Protein AF-A0A7W3LY47-F1 (afdb_monomer_lite)

Structure (mmCIF, N/CA/C/O backbone):
data_AF-A0A7W3LY47-F1
#
_entry.id   AF-A0A7W3LY47-F1
#
loop_
_atom_site.group_PDB
_atom_site.id
_atom_site.type_symbol
_atom_site.label_atom_id
_atom_site.label_alt_id
_atom_site.label_comp_id
_atom_site.label_asym_id
_atom_site.label_entity_id
_atom_site.label_seq_id
_atom_site.pdbx_PDB_ins_code
_atom_site.Cartn_x
_atom_site.Cartn_y
_atom_site.Cartn_z
_atom_site.occupancy
_atom_site.B_iso_or_equiv
_atom_site.auth_seq_id
_atom_site.auth_comp_id
_atom_site.auth_asym_id
_atom_site.auth_atom_id
_atom_site.pdbx_PDB_model_num
ATOM 1 N N . MET A 1 1 ? -5.641 -5.077 13.294 1.00 95.00 1 MET A N 1
ATOM 2 C CA . MET A 1 1 ? -6.355 -4.525 12.112 1.00 95.00 1 MET A CA 1
ATOM 3 C C . MET A 1 1 ? -6.187 -5.401 10.879 1.00 95.00 1 MET A C 1
ATOM 5 O O . MET A 1 1 ? -5.358 -6.307 10.896 1.00 95.00 1 MET A O 1
ATOM 9 N N . ARG A 1 2 ? -6.948 -5.118 9.818 1.00 96.94 2 ARG A N 1
ATOM 10 C CA . ARG A 1 2 ? -6.735 -5.653 8.475 1.00 96.94 2 ARG A CA 1
ATOM 11 C C . ARG A 1 2 ? -6.016 -4.639 7.591 1.00 96.94 2 ARG A C 1
ATOM 13 O O . ARG A 1 2 ? -6.532 -3.552 7.351 1.00 96.94 2 ARG A O 1
ATOM 20 N N . ILE A 1 3 ? -4.840 -5.012 7.109 1.00 98.06 3 ILE A N 1
ATOM 21 C CA . ILE A 1 3 ? -3.913 -4.139 6.396 1.00 98.06 3 ILE A CA 1
ATOM 22 C C . ILE A 1 3 ? -3.735 -4.667 4.976 1.00 98.06 3 ILE A C 1
ATOM 24 O O . ILE A 1 3 ? -3.448 -5.850 4.785 1.00 98.06 3 ILE A O 1
ATOM 28 N N . LEU A 1 4 ? -3.903 -3.798 3.982 1.00 98.00 4 LEU A N 1
ATOM 29 C CA . LEU A 1 4 ? -3.590 -4.114 2.592 1.00 98.00 4 LEU A CA 1
ATOM 30 C C . LEU A 1 4 ? -2.239 -3.512 2.221 1.00 98.00 4 LEU A C 1
ATOM 32 O O . LEU A 1 4 ? -2.043 -2.304 2.302 1.00 98.00 4 LEU A O 1
ATOM 36 N N . MET A 1 5 ? -1.329 -4.360 1.767 1.00 97.62 5 MET A N 1
ATOM 37 C CA . MET A 1 5 ? 0.002 -3.960 1.350 1.00 97.62 5 MET A CA 1
ATOM 38 C C . MET A 1 5 ? 0.052 -3.693 -0.154 1.00 97.62 5 MET A C 1
ATOM 40 O O . MET A 1 5 ? -0.501 -4.446 -0.969 1.00 97.62 5 MET A O 1
ATOM 44 N N . THR A 1 6 ? 0.769 -2.639 -0.508 1.00 96.62 6 THR A N 1
ATOM 45 C CA . THR A 1 6 ? 1.170 -2.275 -1.865 1.00 96.62 6 THR A CA 1
ATOM 46 C C . THR A 1 6 ? 2.634 -1.833 -1.833 1.00 96.62 6 THR A C 1
ATOM 48 O O . THR A 1 6 ? 3.191 -1.608 -0.759 1.00 96.62 6 THR A O 1
ATOM 51 N N . GLU A 1 7 ? 3.292 -1.820 -2.985 1.00 95.19 7 GLU A N 1
ATOM 52 C CA . GLU A 1 7 ? 4.742 -1.657 -3.064 1.00 95.19 7 GLU A CA 1
ATOM 53 C C . GLU A 1 7 ? 5.150 -0.888 -4.318 1.00 95.19 7 GLU A C 1
ATOM 55 O O . GLU A 1 7 ? 4.563 -1.071 -5.384 1.00 95.19 7 GLU A O 1
ATOM 60 N N . GLU A 1 8 ? 6.196 -0.078 -4.196 1.00 93.75 8 GLU A N 1
ATOM 61 C CA . GLU A 1 8 ? 6.917 0.524 -5.320 1.00 93.75 8 GLU A CA 1
ATOM 62 C C . GLU A 1 8 ? 7.672 -0.543 -6.122 1.00 93.75 8 GLU A C 1
ATOM 64 O O . GLU A 1 8 ? 7.646 -0.568 -7.356 1.00 93.75 8 GLU A O 1
ATOM 69 N N . LYS A 1 9 ? 8.333 -1.455 -5.409 1.00 91.75 9 LYS A N 1
ATOM 70 C CA . LYS A 1 9 ? 9.209 -2.476 -5.973 1.00 91.75 9 LYS A CA 1
ATOM 71 C C . LYS A 1 9 ? 8.805 -3.853 -5.485 1.00 91.75 9 LYS A C 1
ATOM 73 O O . LYS A 1 9 ? 8.360 -4.037 -4.359 1.00 91.75 9 LYS A O 1
ATOM 78 N N . GLU A 1 10 ? 8.959 -4.828 -6.372 1.00 90.94 10 GLU A N 1
ATOM 79 C CA . GLU A 1 10 ? 8.580 -6.205 -6.089 1.00 90.94 10 GLU A CA 1
ATOM 80 C C . GLU A 1 10 ? 9.275 -6.749 -4.841 1.00 90.94 10 GLU A C 1
ATOM 82 O O . GLU A 1 10 ? 10.498 -6.870 -4.799 1.00 90.94 10 GLU A O 1
ATOM 87 N N . GLY A 1 11 ? 8.464 -7.135 -3.861 1.00 89.38 11 GLY A N 1
ATOM 88 C CA . GLY A 1 11 ? 8.903 -7.804 -2.650 1.00 89.38 11 GLY A CA 1
ATOM 89 C C . GLY A 1 11 ? 9.148 -6.892 -1.457 1.00 89.38 11 GLY A C 1
ATOM 90 O O . GLY A 1 11 ? 9.250 -7.408 -0.340 1.00 89.38 11 GLY A O 1
ATOM 91 N N . ASP A 1 12 ? 9.162 -5.572 -1.645 1.00 91.06 12 ASP A N 1
ATOM 92 C CA . ASP A 1 12 ? 9.353 -4.610 -0.555 1.00 91.06 12 ASP A CA 1
ATOM 93 C C . ASP A 1 12 ? 8.252 -4.749 0.506 1.00 91.06 12 ASP A C 1
ATOM 95 O O . ASP A 1 12 ? 8.515 -4.685 1.712 1.00 91.06 12 ASP A O 1
ATOM 99 N N . ALA A 1 13 ? 7.018 -5.037 0.078 1.00 94.88 13 ALA A N 1
ATOM 100 C CA . ALA A 1 13 ? 5.901 -5.225 0.992 1.00 94.88 13 ALA A CA 1
ATOM 101 C C . ALA A 1 13 ? 5.997 -6.500 1.843 1.00 94.88 13 ALA A C 1
ATOM 103 O O . ALA A 1 13 ? 5.346 -6.574 2.887 1.00 94.88 13 ALA A O 1
ATOM 104 N N . TYR A 1 14 ? 6.763 -7.518 1.438 1.00 93.81 14 TYR A N 1
ATOM 105 C CA . TYR A 1 14 ? 6.718 -8.829 2.097 1.00 93.81 14 TYR A CA 1
ATOM 106 C C . TYR A 1 14 ? 7.357 -8.819 3.478 1.00 93.81 14 TYR A C 1
ATOM 108 O O . TYR A 1 14 ? 6.767 -9.351 4.417 1.00 93.81 14 TYR A O 1
ATOM 116 N N . THR A 1 15 ? 8.521 -8.187 3.626 1.00 91.69 15 THR A N 1
ATOM 117 C CA . THR A 1 15 ? 9.193 -8.098 4.929 1.00 91.69 15 THR A CA 1
ATOM 118 C C . THR A 1 15 ? 8.344 -7.301 5.917 1.00 91.69 15 THR A C 1
ATOM 120 O O . THR A 1 15 ? 8.085 -7.768 7.025 1.00 91.69 15 THR A O 1
ATOM 123 N N . VAL A 1 16 ? 7.837 -6.137 5.498 1.00 94.81 16 VAL A N 1
ATOM 124 C CA . VAL A 1 16 ? 6.959 -5.293 6.326 1.00 94.81 16 VAL A CA 1
ATOM 125 C C . VAL A 1 16 ? 5.661 -6.029 6.671 1.00 94.81 16 VAL A C 1
ATOM 127 O O . VAL A 1 16 ? 5.247 -6.059 7.829 1.00 94.81 16 VAL A O 1
ATOM 130 N N . GLY A 1 17 ? 5.041 -6.684 5.688 1.00 96.50 17 GLY A N 1
ATOM 131 C CA . GLY A 1 17 ? 3.818 -7.459 5.880 1.00 96.50 17 GLY A CA 1
ATOM 132 C C . GLY A 1 17 ? 4.002 -8.646 6.829 1.00 96.50 17 GLY A C 1
ATOM 133 O O . GLY A 1 17 ? 3.130 -8.905 7.653 1.00 96.50 17 GLY A O 1
ATOM 134 N N . ALA A 1 18 ? 5.142 -9.339 6.772 1.00 95.06 18 ALA A N 1
ATOM 135 C CA . ALA A 1 18 ? 5.455 -10.422 7.700 1.00 95.06 18 ALA A CA 1
ATOM 136 C C . ALA A 1 18 ? 5.578 -9.918 9.146 1.00 95.06 18 ALA A C 1
ATOM 138 O O . ALA A 1 18 ? 5.030 -10.543 10.052 1.00 95.06 18 ALA A O 1
ATOM 139 N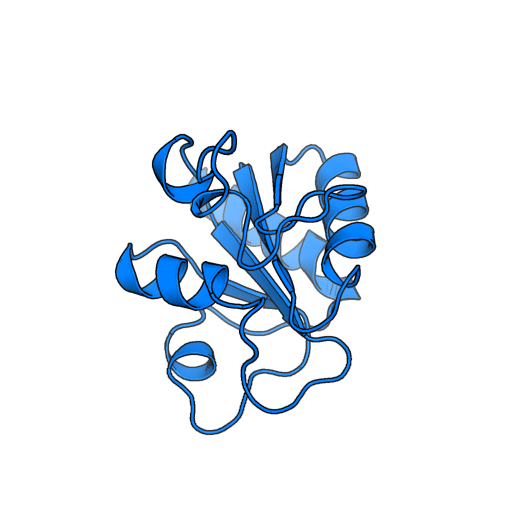 N . LEU A 1 19 ? 6.231 -8.770 9.363 1.00 95.31 19 LEU A N 1
ATOM 140 C CA . LEU A 1 19 ? 6.333 -8.151 10.688 1.00 95.31 19 LEU A CA 1
ATOM 141 C C . LEU A 1 19 ? 4.954 -7.759 11.235 1.00 95.31 19 LEU A C 1
ATOM 143 O O . LEU A 1 19 ? 4.618 -8.110 12.361 1.00 95.31 19 LEU A O 1
ATOM 147 N N . LEU A 1 20 ? 4.113 -7.115 10.421 1.00 96.25 20 LEU A N 1
ATOM 148 C CA . LEU A 1 20 ? 2.741 -6.766 10.811 1.00 96.25 20 LEU A CA 1
ATOM 149 C C . LEU A 1 20 ? 1.891 -8.003 11.142 1.00 96.25 20 LEU A C 1
ATOM 151 O O . LEU A 1 20 ? 1.084 -7.971 12.071 1.00 96.25 20 LEU A O 1
ATOM 155 N N . ALA A 1 21 ? 2.073 -9.100 10.404 1.00 96.38 21 ALA A N 1
ATOM 156 C CA . ALA A 1 21 ? 1.384 -10.357 10.678 1.00 96.38 21 ALA A CA 1
ATOM 157 C C . ALA A 1 21 ? 1.834 -10.994 12.004 1.00 96.38 21 ALA A C 1
ATOM 159 O O . ALA A 1 21 ? 0.997 -11.519 12.738 1.00 96.38 21 ALA A O 1
ATOM 160 N N . VAL A 1 22 ? 3.130 -10.922 12.336 1.00 96.12 22 VAL A N 1
ATOM 161 C CA . VAL A 1 22 ? 3.669 -11.381 13.631 1.00 96.12 22 VAL A CA 1
ATOM 162 C C . VAL A 1 22 ? 3.067 -10.593 14.799 1.00 96.12 22 VAL A C 1
ATOM 164 O O . VAL A 1 22 ? 2.735 -11.192 15.819 1.00 96.12 22 VAL A O 1
ATOM 167 N N . GLU A 1 23 ? 2.815 -9.295 14.619 1.00 94.25 23 GLU A N 1
ATOM 168 C CA . GLU A 1 23 ? 2.109 -8.435 15.587 1.00 94.25 23 GLU A CA 1
ATOM 169 C C . GLU A 1 23 ? 0.583 -8.688 15.644 1.00 94.25 23 GLU A C 1
ATOM 171 O O . GLU A 1 23 ? -0.169 -7.981 16.316 1.00 94.25 23 GLU A O 1
ATOM 176 N N . GLY A 1 24 ? 0.084 -9.712 14.943 1.00 95.75 24 GLY A N 1
ATOM 177 C CA . GLY A 1 24 ? -1.313 -10.142 15.002 1.00 95.75 24 GLY A CA 1
ATOM 178 C C . GLY A 1 24 ? -2.262 -9.364 14.087 1.00 95.75 24 GLY A C 1
ATOM 179 O O . GLY A 1 24 ? -3.483 -9.473 14.228 1.00 95.75 24 GLY A O 1
ATOM 180 N N . HIS A 1 25 ? -1.748 -8.578 13.139 1.00 96.25 25 HIS A N 1
ATOM 181 C CA . HIS A 1 25 ? -2.582 -7.970 12.106 1.00 96.25 25 HIS A CA 1
ATOM 182 C C . HIS A 1 25 ? -2.918 -8.970 10.990 1.00 96.25 25 HIS A C 1
ATOM 184 O O . HIS A 1 25 ? -2.127 -9.840 10.633 1.00 96.25 25 HIS A O 1
ATOM 190 N N . ALA A 1 26 ? -4.103 -8.831 10.397 1.00 97.06 26 ALA A N 1
ATOM 191 C CA . ALA A 1 26 ? -4.457 -9.563 9.189 1.00 97.06 26 ALA A CA 1
ATOM 192 C C . ALA A 1 26 ? -3.887 -8.819 7.977 1.00 97.06 26 ALA A C 1
ATOM 194 O O . ALA A 1 26 ? -4.263 -7.675 7.738 1.00 97.06 26 ALA A O 1
ATOM 195 N N . 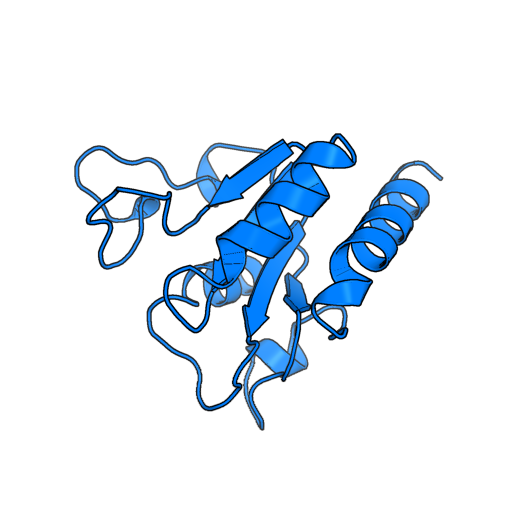VAL A 1 27 ? -3.003 -9.455 7.210 1.00 97.50 27 VAL A N 1
ATOM 196 C CA . VAL A 1 27 ? -2.286 -8.804 6.105 1.00 97.50 27 VAL A CA 1
ATOM 197 C C . VAL A 1 27 ? -2.714 -9.400 4.764 1.00 97.50 27 VAL A C 1
ATOM 199 O O . VAL A 1 27 ? -2.685 -10.615 4.576 1.00 97.50 27 VAL A O 1
ATOM 202 N N . ALA A 1 28 ? -3.108 -8.537 3.832 1.00 96.62 28 ALA A N 1
ATOM 203 C CA . ALA A 1 28 ? -3.406 -8.865 2.440 1.00 96.62 28 ALA A CA 1
ATOM 204 C C . ALA A 1 28 ? -2.463 -8.093 1.504 1.00 96.62 28 ALA A C 1
ATOM 206 O O . ALA A 1 28 ? -1.861 -7.104 1.908 1.00 96.62 28 ALA A O 1
ATOM 207 N N . PHE A 1 29 ? -2.346 -8.515 0.244 1.00 95.75 29 PHE A N 1
ATOM 208 C CA . PHE A 1 29 ? -1.413 -7.918 -0.719 1.00 95.75 29 PHE A CA 1
ATOM 209 C C . PHE A 1 29 ? -2.105 -7.622 -2.049 1.00 95.75 29 PHE A C 1
ATOM 211 O O . PHE A 1 29 ? -2.856 -8.458 -2.557 1.00 95.75 29 PHE A O 1
ATOM 218 N N . CYS A 1 30 ? -1.796 -6.473 -2.657 1.00 95.38 30 CYS A N 1
ATOM 219 C CA . CYS A 1 30 ? -2.136 -6.215 -4.062 1.00 95.38 30 CYS A CA 1
ATOM 220 C C . CYS A 1 30 ? -1.384 -7.169 -5.004 1.00 95.38 30 CYS A C 1
ATOM 222 O O . CYS A 1 30 ? -1.926 -7.581 -6.033 1.00 95.38 30 CYS A O 1
ATOM 224 N N . HIS A 1 31 ? -0.172 -7.567 -4.607 1.00 93.50 31 HIS A N 1
ATOM 225 C CA . HIS A 1 31 ? 0.718 -8.470 -5.336 1.00 93.50 31 HIS A CA 1
ATOM 226 C C . HIS A 1 31 ? 1.178 -9.609 -4.414 1.00 93.50 31 HIS A C 1
ATOM 228 O O . HIS A 1 31 ? 2.260 -9.538 -3.830 1.00 93.50 31 HIS A O 1
ATOM 234 N N . PRO A 1 32 ? 0.350 -10.654 -4.222 1.00 89.94 32 PRO A N 1
ATOM 235 C CA . PRO A 1 32 ? 0.700 -11.792 -3.376 1.00 89.94 32 PRO A CA 1
ATOM 236 C C . PRO A 1 32 ? 2.012 -12.468 -3.792 1.00 89.94 32 PRO A C 1
ATOM 238 O O . PRO A 1 32 ? 2.298 -12.606 -4.984 1.00 89.94 32 PRO A O 1
ATOM 241 N N . HIS A 1 33 ? 2.776 -12.930 -2.800 1.00 82.81 33 HIS A N 1
ATOM 242 C CA . HIS A 1 33 ? 4.040 -13.630 -3.018 1.00 82.81 33 HIS A CA 1
ATOM 243 C C . HIS A 1 33 ? 3.863 -14.882 -3.887 1.00 82.81 33 HIS A C 1
ATOM 245 O O . HIS A 1 33 ? 2.911 -15.643 -3.713 1.00 82.81 33 HIS A O 1
ATOM 251 N N . GLY A 1 34 ? 4.794 -15.105 -4.819 1.00 76.00 34 GLY A N 1
ATOM 252 C CA . GLY A 1 34 ? 4.798 -16.278 -5.701 1.00 76.00 34 GLY A CA 1
ATOM 253 C C . GLY A 1 34 ? 3.757 -16.256 -6.827 1.00 76.00 34 GLY A C 1
ATOM 254 O O . GLY A 1 34 ? 3.675 -17.218 -7.590 1.00 76.00 34 GLY A O 1
ATOM 255 N N . GLY A 1 35 ? 2.971 -15.184 -6.962 1.00 66.56 35 GLY A N 1
ATOM 256 C CA . GLY A 1 35 ? 2.019 -15.018 -8.055 1.00 66.56 35 GLY A CA 1
ATOM 257 C C . GLY A 1 35 ? 2.545 -14.103 -9.161 1.00 66.56 35 GLY A C 1
ATOM 258 O O . GLY A 1 35 ? 3.071 -13.029 -8.891 1.00 66.56 35 GLY A O 1
ATOM 259 N N . ALA A 1 36 ? 2.327 -14.474 -10.426 1.00 63.16 36 ALA A N 1
ATOM 260 C CA . ALA A 1 36 ? 2.587 -13.614 -11.589 1.00 63.16 36 ALA A CA 1
ATOM 261 C C . ALA A 1 36 ? 1.493 -12.535 -11.755 1.00 63.16 36 ALA A C 1
ATOM 263 O O . ALA A 1 36 ? 0.924 -12.358 -12.832 1.00 63.16 36 ALA A O 1
ATOM 264 N N . HIS A 1 37 ? 1.117 -11.854 -10.671 1.00 67.00 37 HIS A N 1
ATOM 265 C CA . HIS A 1 37 ? -0.018 -10.933 -10.661 1.00 67.00 37 HIS A CA 1
ATOM 266 C C . HIS A 1 37 ? 0.392 -9.545 -11.150 1.00 67.00 37 HIS A C 1
ATOM 268 O O . HIS A 1 37 ? 0.402 -8.585 -10.389 1.00 67.00 37 HIS A O 1
ATOM 274 N N . HIS A 1 38 ? 0.696 -9.434 -12.440 1.00 70.38 38 HIS A N 1
ATOM 275 C CA . HIS A 1 38 ? 0.698 -8.151 -13.131 1.00 70.38 38 HIS A CA 1
ATOM 276 C C . HIS A 1 38 ? -0.622 -8.003 -13.910 1.00 70.38 38 HIS A C 1
ATOM 278 O O . HIS A 1 38 ? -0.972 -8.915 -14.663 1.00 70.38 38 HIS A O 1
ATOM 284 N N . PRO A 1 39 ? -1.375 -6.897 -13.757 1.00 79.50 39 PRO A N 1
ATOM 285 C CA . PRO A 1 39 ? -1.005 -5.674 -13.037 1.00 79.50 39 PRO A CA 1
ATOM 286 C C . PRO A 1 39 ? -1.245 -5.689 -11.514 1.00 79.50 39 PRO A C 1
ATOM 288 O O . PRO A 1 39 ? -0.478 -5.041 -10.816 1.00 79.50 39 PRO A O 1
ATOM 291 N N . CYS A 1 40 ? -2.239 -6.413 -10.986 1.00 93.12 40 CYS A N 1
ATOM 292 C CA . CYS A 1 40 ? -2.428 -6.712 -9.551 1.00 93.12 40 CYS A CA 1
ATOM 293 C C . CYS A 1 40 ? -3.442 -7.864 -9.383 1.00 93.12 40 CYS A C 1
ATOM 295 O O . CYS A 1 40 ? -4.116 -8.242 -10.346 1.00 93.12 40 CYS A O 1
ATOM 297 N N . VAL A 1 41 ? -3.605 -8.415 -8.173 1.00 93.31 41 VAL A N 1
ATOM 298 C CA . VAL A 1 41 ? -4.521 -9.548 -7.919 1.00 93.31 41 VAL A CA 1
ATOM 299 C C . VAL A 1 41 ? -5.977 -9.226 -8.270 1.00 93.31 41 VAL A C 1
ATOM 301 O O . VAL A 1 41 ? -6.677 -10.078 -8.815 1.00 93.31 41 VAL A O 1
ATOM 304 N N . GLY A 1 42 ? -6.416 -7.985 -8.039 1.00 93.06 42 GLY A N 1
ATOM 305 C CA . GLY A 1 42 ? -7.779 -7.533 -8.328 1.00 93.06 42 GLY A CA 1
ATOM 306 C C . GLY A 1 42 ? -8.110 -7.409 -9.816 1.00 93.06 42 GLY A C 1
ATOM 307 O O . GLY A 1 42 ? -9.282 -7.404 -10.174 1.00 93.06 42 GLY A O 1
ATOM 308 N N . LEU A 1 43 ? -7.087 -7.332 -10.669 1.00 91.25 43 LEU A N 1
ATOM 309 C CA . LEU A 1 43 ? -7.214 -7.282 -12.127 1.00 91.25 43 LEU A CA 1
ATOM 310 C C . LEU A 1 43 ? -6.860 -8.622 -12.793 1.00 91.25 43 LEU A C 1
ATOM 312 O O . LEU A 1 43 ? -6.894 -8.735 -14.017 1.00 91.25 43 LEU A O 1
ATOM 316 N N . SER A 1 44 ? -6.509 -9.641 -12.008 1.00 88.50 44 SER A N 1
ATOM 317 C CA . SER A 1 44 ? -6.233 -10.981 -12.526 1.00 88.50 44 SER A CA 1
ATOM 318 C C . SER A 1 44 ? -7.5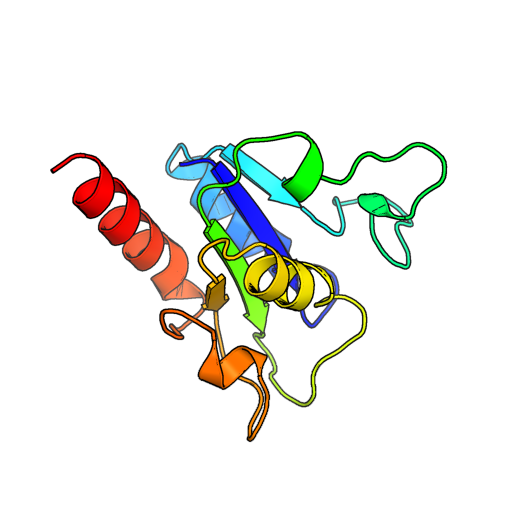30 -11.760 -12.781 1.00 88.50 44 SER A C 1
ATOM 320 O O . SER A 1 44 ? -8.533 -11.547 -12.107 1.00 88.50 44 SER A O 1
ATOM 322 N N . ALA A 1 45 ? -7.507 -12.708 -13.726 1.00 83.94 45 ALA A N 1
ATOM 323 C CA . ALA A 1 45 ? -8.702 -13.458 -14.137 1.00 83.94 45 ALA A CA 1
ATOM 324 C C . ALA A 1 45 ? -9.359 -14.281 -13.011 1.00 83.94 45 ALA A C 1
ATOM 326 O O . ALA A 1 45 ? -10.553 -14.562 -13.066 1.00 83.94 45 ALA A O 1
ATOM 327 N N . VAL A 1 46 ? -8.573 -14.695 -12.014 1.00 84.56 46 VAL A N 1
ATOM 328 C CA . VAL A 1 46 ? -9.015 -15.571 -10.914 1.00 84.56 46 VAL A CA 1
ATOM 329 C C . VAL A 1 46 ? -8.942 -14.902 -9.543 1.00 84.56 46 VAL A C 1
ATOM 331 O O . VAL A 1 46 ? -9.465 -15.441 -8.568 1.00 84.56 46 VAL A O 1
ATOM 334 N N . GLY A 1 47 ? -8.276 -13.751 -9.446 1.00 85.81 47 GLY A N 1
ATOM 335 C CA . GLY A 1 47 ? -8.078 -13.048 -8.187 1.00 85.81 47 GLY A CA 1
ATOM 336 C C . GLY A 1 47 ? -9.258 -12.155 -7.825 1.00 85.81 47 GLY A C 1
ATOM 337 O O . GLY A 1 47 ? -10.099 -11.802 -8.650 1.00 85.81 47 GLY A O 1
ATOM 338 N N . ARG A 1 48 ? -9.318 -11.789 -6.547 1.00 90.81 48 ARG A N 1
ATOM 339 C CA . ARG A 1 48 ? -10.282 -10.826 -6.015 1.00 90.81 48 ARG A CA 1
ATOM 340 C C . ARG A 1 48 ? -9.518 -9.704 -5.337 1.00 90.81 48 ARG A C 1
ATOM 342 O O . ARG A 1 48 ? -8.543 -9.966 -4.641 1.00 90.81 48 ARG A O 1
ATOM 349 N N . CYS A 1 49 ? -9.945 -8.465 -5.565 1.00 94.62 49 CYS A N 1
ATOM 350 C CA . CYS A 1 49 ? -9.321 -7.295 -4.958 1.00 94.62 49 CYS A CA 1
ATOM 351 C C . CYS A 1 49 ? -9.631 -7.260 -3.452 1.00 94.62 49 CYS A C 1
ATOM 353 O O . CYS A 1 49 ? -10.805 -7.081 -3.117 1.00 94.62 49 CYS A O 1
ATOM 355 N N . PRO A 1 50 ? -8.629 -7.349 -2.553 1.00 95.31 50 PRO A N 1
ATOM 356 C CA . PRO A 1 50 ? -8.878 -7.325 -1.112 1.00 95.31 50 PRO A CA 1
ATOM 357 C C . PRO A 1 50 ? -9.602 -6.053 -0.665 1.00 95.31 50 PRO A C 1
ATOM 359 O O . PRO A 1 50 ? -10.506 -6.124 0.159 1.00 95.31 50 PRO A O 1
ATOM 362 N N . LEU A 1 51 ? -9.285 -4.909 -1.284 1.00 95.19 51 LEU A N 1
ATOM 363 C CA . LEU A 1 51 ? -9.921 -3.622 -0.988 1.00 95.19 51 LEU A CA 1
ATOM 364 C C . LEU A 1 51 ? -11.437 -3.613 -1.260 1.00 95.19 51 LEU A C 1
ATOM 366 O O . LEU A 1 51 ? -12.162 -2.842 -0.644 1.00 95.19 51 LEU A O 1
ATOM 370 N N . LEU A 1 52 ? -11.921 -4.452 -2.184 1.00 93.94 52 LEU A N 1
ATOM 371 C CA . LEU A 1 52 ? -13.345 -4.535 -2.536 1.00 93.94 52 LEU A CA 1
ATOM 372 C C . LEU A 1 52 ? -14.072 -5.690 -1.844 1.00 93.94 52 LEU A C 1
ATOM 374 O O . LEU A 1 52 ? -15.301 -5.701 -1.809 1.00 93.94 52 LEU A O 1
ATOM 378 N N . THR A 1 53 ? -13.342 -6.691 -1.351 1.00 93.94 53 THR A N 1
ATOM 379 C CA . THR A 1 53 ? -13.940 -7.912 -0.791 1.00 93.94 53 THR A CA 1
ATOM 380 C C . THR A 1 53 ? -13.782 -8.048 0.713 1.00 93.94 53 THR A C 1
ATOM 382 O O . THR A 1 53 ? -14.411 -8.921 1.304 1.00 93.94 53 THR A O 1
ATOM 385 N N . GLU A 1 54 ? -12.947 -7.222 1.336 1.00 93.44 54 GLU A N 1
ATOM 386 C CA . GLU A 1 54 ? -12.609 -7.314 2.750 1.00 93.44 54 GLU A CA 1
ATOM 387 C C . GLU A 1 54 ? -12.685 -5.927 3.411 1.00 93.44 54 GLU A C 1
ATOM 389 O O . GLU A 1 54 ? -12.464 -4.916 2.743 1.00 93.44 54 GLU A O 1
ATOM 394 N N . PRO A 1 55 ? -12.970 -5.844 4.724 1.00 94.19 55 PRO A N 1
ATOM 395 C CA . PRO A 1 55 ? -12.939 -4.581 5.454 1.00 94.19 55 PRO A CA 1
ATOM 396 C C . PRO A 1 55 ? -11.484 -4.186 5.740 1.00 94.19 55 PRO A C 1
ATOM 398 O O . PRO A 1 55 ? -10.955 -4.459 6.815 1.00 94.19 55 PRO A O 1
ATOM 401 N N . VAL A 1 56 ? -10.806 -3.616 4.745 1.00 97.38 56 VAL A N 1
ATOM 402 C CA . VAL A 1 56 ? -9.443 -3.092 4.895 1.00 97.38 56 VAL A CA 1
ATOM 403 C C . VAL A 1 56 ? -9.489 -1.825 5.744 1.00 97.38 56 VAL A C 1
ATOM 405 O O . VAL A 1 56 ? -10.157 -0.856 5.391 1.00 97.38 56 VAL A O 1
ATOM 408 N N . ASP A 1 57 ? -8.760 -1.836 6.857 1.00 97.19 57 ASP A N 1
ATOM 409 C CA . ASP A 1 57 ? -8.703 -0.715 7.794 1.00 97.19 57 ASP A CA 1
ATOM 410 C C . ASP A 1 57 ? -7.705 0.357 7.339 1.00 97.19 57 ASP A C 1
ATOM 412 O O . ASP A 1 57 ? -7.921 1.546 7.559 1.00 97.19 57 ASP A O 1
ATOM 416 N N . VAL A 1 58 ? -6.601 -0.070 6.722 1.00 97.94 58 VAL A N 1
ATOM 417 C CA . VAL A 1 58 ? -5.532 0.802 6.229 1.00 97.94 58 VAL A CA 1
ATOM 418 C C . VAL A 1 58 ? -4.782 0.130 5.081 1.00 97.94 58 VAL A C 1
ATOM 420 O O . VAL A 1 58 ? -4.591 -1.089 5.065 1.00 97.94 58 VAL A O 1
ATOM 423 N N . VAL A 1 59 ? -4.358 0.934 4.111 1.00 98.44 59 VAL A N 1
ATOM 424 C CA . VAL A 1 59 ? -3.430 0.548 3.050 1.00 98.44 59 VAL A CA 1
ATOM 425 C C . VAL A 1 59 ? -2.042 1.064 3.408 1.00 98.44 59 VAL A C 1
ATOM 427 O O . VAL A 1 59 ? -1.890 2.232 3.758 1.00 98.44 59 VAL A O 1
ATOM 430 N N . VAL A 1 60 ? -1.032 0.203 3.317 1.00 98.44 60 VAL A N 1
ATOM 431 C CA . VAL A 1 60 ? 0.375 0.572 3.503 1.00 98.44 60 VAL A CA 1
ATOM 432 C C . VAL A 1 60 ? 1.086 0.441 2.166 1.00 98.44 60 VAL A C 1
ATOM 434 O O . VAL A 1 60 ? 1.163 -0.653 1.605 1.00 98.44 60 VAL A O 1
ATOM 437 N N . ASP A 1 61 ? 1.597 1.563 1.674 1.00 97.88 61 ASP A N 1
ATOM 438 C CA . ASP A 1 61 ? 2.401 1.653 0.463 1.00 97.88 61 ASP A CA 1
ATOM 439 C C . ASP A 1 61 ? 3.888 1.677 0.810 1.00 97.88 61 ASP A C 1
ATOM 441 O O . ASP A 1 61 ? 4.371 2.607 1.456 1.00 97.88 61 ASP A O 1
ATOM 445 N N . VAL A 1 62 ? 4.604 0.615 0.441 1.00 97.56 62 VAL A N 1
ATOM 446 C CA . VAL A 1 62 ? 6.014 0.431 0.792 1.00 97.56 62 VAL A CA 1
ATOM 447 C C . VAL A 1 62 ? 6.912 0.963 -0.318 1.00 97.56 62 VAL A C 1
ATOM 449 O O . VAL A 1 62 ? 6.884 0.469 -1.444 1.00 97.56 62 VAL A O 1
ATOM 452 N N . ARG A 1 63 ? 7.720 1.969 0.026 1.00 96.12 63 ARG A N 1
ATOM 453 C CA . ARG A 1 63 ? 8.570 2.754 -0.875 1.00 96.12 63 ARG A CA 1
ATOM 454 C C . ARG A 1 63 ? 9.983 2.903 -0.309 1.00 96.12 63 ARG A C 1
ATOM 456 O O . ARG A 1 63 ? 10.357 3.975 0.175 1.00 96.12 63 ARG A O 1
ATOM 463 N N . ILE A 1 64 ? 10.745 1.807 -0.288 1.00 93.62 64 ILE A N 1
ATOM 464 C CA . ILE A 1 64 ? 12.075 1.771 0.348 1.00 93.62 64 ILE A CA 1
ATOM 465 C C . ILE A 1 64 ? 13.077 2.628 -0.431 1.00 93.62 64 ILE A C 1
ATOM 467 O O . ILE A 1 64 ? 13.778 3.443 0.169 1.00 93.62 64 ILE A O 1
ATOM 471 N N . ASP A 1 65 ? 13.132 2.445 -1.751 1.00 91.12 65 ASP A N 1
ATOM 472 C CA . ASP A 1 65 ? 14.095 3.130 -2.616 1.00 91.12 65 ASP A CA 1
ATOM 473 C C . ASP A 1 65 ? 13.619 4.560 -2.953 1.00 91.12 65 ASP A C 1
ATOM 475 O O . ASP A 1 65 ? 14.430 5.487 -3.027 1.00 91.12 65 ASP A O 1
ATOM 479 N N . GLY A 1 66 ? 12.302 4.758 -3.083 1.00 89.62 66 GLY A N 1
ATOM 480 C CA . GLY A 1 66 ? 11.689 6.033 -3.437 1.00 89.62 66 GLY A CA 1
ATOM 481 C C . GLY A 1 66 ? 11.815 6.378 -4.925 1.00 89.62 66 GLY A C 1
ATOM 482 O O . GLY A 1 66 ? 12.586 5.785 -5.680 1.00 89.62 66 GLY A O 1
ATOM 483 N N . GLY A 1 67 ? 11.059 7.391 -5.360 1.00 90.12 67 GLY A N 1
ATOM 484 C CA . GLY A 1 67 ? 11.042 7.835 -6.753 1.00 90.12 67 GLY A CA 1
ATOM 485 C C . GLY A 1 67 ? 9.649 8.246 -7.231 1.00 90.12 67 GLY A C 1
ATOM 486 O O . GLY A 1 67 ? 8.784 8.592 -6.427 1.00 90.12 67 GLY A O 1
ATOM 487 N N . PRO A 1 68 ? 9.405 8.243 -8.551 1.00 92.12 68 PRO A N 1
ATOM 488 C CA . PRO A 1 68 ? 8.065 8.421 -9.101 1.00 92.12 68 PRO A CA 1
ATOM 489 C C . PRO A 1 68 ? 7.129 7.251 -8.739 1.00 92.12 68 PRO A C 1
ATOM 491 O O . PRO A 1 68 ? 7.606 6.142 -8.496 1.00 92.12 68 PRO A O 1
ATOM 494 N N . PRO A 1 69 ? 5.799 7.447 -8.731 1.00 92.25 69 PRO A N 1
ATOM 495 C CA . PRO A 1 69 ? 4.840 6.352 -8.596 1.00 92.25 69 PRO A CA 1
ATOM 496 C C . PRO A 1 69 ? 4.953 5.312 -9.716 1.00 92.25 69 PRO A C 1
ATOM 498 O O . PRO A 1 69 ? 5.144 5.648 -10.888 1.00 92.25 69 PRO A O 1
ATOM 501 N N . THR A 1 70 ? 4.768 4.048 -9.359 1.00 91.50 70 THR A N 1
ATOM 502 C CA . THR A 1 70 ? 4.818 2.896 -10.258 1.00 91.50 70 THR A CA 1
ATOM 503 C C . THR A 1 70 ? 3.442 2.247 -10.424 1.00 91.50 70 THR A C 1
ATOM 505 O O . THR A 1 70 ? 2.500 2.488 -9.670 1.00 91.50 70 THR A O 1
ATOM 508 N N . ALA A 1 71 ? 3.313 1.356 -11.411 1.00 90.25 71 ALA A N 1
ATOM 509 C CA . ALA A 1 71 ? 2.077 0.601 -11.623 1.00 90.25 71 ALA A CA 1
ATOM 510 C C . ALA A 1 71 ? 1.743 -0.371 -10.473 1.00 90.25 71 ALA A C 1
ATOM 512 O O . ALA A 1 71 ? 0.588 -0.784 -10.347 1.00 90.25 71 ALA A O 1
ATOM 513 N N . ARG A 1 72 ? 2.727 -0.748 -9.642 1.00 92.38 72 ARG A N 1
ATOM 514 C CA . ARG A 1 72 ? 2.503 -1.635 -8.492 1.00 92.38 72 ARG A CA 1
ATOM 515 C C . ARG A 1 72 ? 1.833 -0.910 -7.324 1.00 92.38 72 ARG A C 1
ATOM 517 O O . ARG A 1 72 ? 1.136 -1.545 -6.545 1.00 92.38 72 ARG A O 1
ATOM 524 N N . GLU A 1 73 ? 1.877 0.417 -7.316 1.00 94.31 73 GLU A N 1
ATOM 525 C CA . GLU A 1 73 ? 1.269 1.276 -6.293 1.00 94.31 73 GLU A CA 1
ATOM 526 C C . GLU A 1 73 ? -0.199 1.626 -6.587 1.00 94.31 73 GLU A C 1
ATOM 528 O O . GLU A 1 73 ? -0.804 2.504 -5.967 1.00 94.31 73 GLU A O 1
ATOM 533 N N . MET A 1 74 ? -0.825 0.925 -7.539 1.00 93.38 74 MET A N 1
ATOM 534 C CA . MET A 1 74 ? -2.234 1.136 -7.874 1.00 93.38 74 MET A CA 1
ATOM 535 C C . MET A 1 74 ? -3.142 0.965 -6.647 1.00 93.38 74 MET A C 1
ATOM 537 O O . MET A 1 74 ? -4.132 1.683 -6.522 1.00 93.38 74 MET A O 1
ATOM 541 N N . GLY A 1 75 ? -2.770 0.086 -5.708 1.00 95.75 75 GLY A N 1
ATOM 542 C CA . GLY A 1 75 ? -3.460 -0.077 -4.428 1.00 95.75 75 GLY A CA 1
ATOM 543 C C . GLY A 1 75 ? -3.518 1.209 -3.600 1.00 95.75 75 GLY A C 1
ATOM 544 O O . GLY A 1 75 ? -4.570 1.515 -3.042 1.00 95.75 75 GLY A O 1
ATOM 545 N N . ALA A 1 76 ? -2.446 2.006 -3.590 1.00 97.06 76 ALA A N 1
ATOM 546 C CA . ALA A 1 76 ? -2.391 3.288 -2.887 1.00 97.06 76 ALA A CA 1
ATOM 547 C C . ALA A 1 76 ? -3.328 4.318 -3.538 1.00 97.06 76 ALA A C 1
ATOM 549 O O . ALA A 1 76 ? -4.085 5.011 -2.860 1.00 97.06 76 ALA A O 1
ATOM 550 N N . THR A 1 77 ? -3.371 4.345 -4.874 1.00 95.81 77 THR A N 1
ATOM 551 C CA . THR A 1 77 ? -4.324 5.190 -5.613 1.00 95.81 77 THR A CA 1
ATOM 552 C C . THR A 1 77 ? -5.771 4.772 -5.337 1.00 95.81 77 THR A C 1
ATOM 554 O O . THR A 1 77 ? -6.631 5.622 -5.100 1.00 95.81 77 THR A O 1
ATOM 557 N N . CYS A 1 78 ? -6.057 3.467 -5.343 1.00 97.00 78 CYS A N 1
ATOM 558 C CA . CYS A 1 78 ? -7.377 2.939 -5.009 1.00 97.00 78 CYS A CA 1
ATOM 559 C C . CYS A 1 78 ? -7.784 3.289 -3.571 1.00 97.00 78 CYS A C 1
ATOM 561 O O . CYS A 1 78 ? -8.936 3.665 -3.364 1.00 97.00 78 CYS A O 1
ATOM 563 N N . ALA A 1 79 ? -6.856 3.237 -2.609 1.00 97.69 79 ALA A N 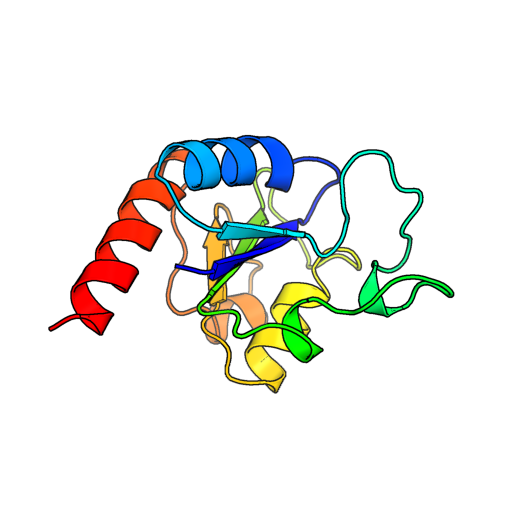1
ATOM 564 C CA . ALA A 1 79 ? -7.104 3.621 -1.220 1.00 97.69 79 ALA A CA 1
ATOM 565 C C . ALA A 1 79 ? -7.657 5.048 -1.127 1.00 97.69 79 ALA A C 1
ATOM 567 O O . ALA A 1 79 ? -8.746 5.256 -0.595 1.00 97.69 79 ALA A O 1
ATOM 568 N N . LEU A 1 80 ? -6.978 6.012 -1.760 1.00 96.94 80 LEU A N 1
ATOM 569 C CA . LEU A 1 80 ? -7.418 7.409 -1.781 1.00 96.94 80 LEU A CA 1
ATOM 570 C C . LEU A 1 80 ? -8.792 7.578 -2.436 1.00 96.94 80 LEU A C 1
ATOM 572 O O . LEU A 1 80 ? -9.638 8.316 -1.935 1.00 96.94 80 LEU A O 1
ATOM 576 N N . ARG A 1 81 ? -9.048 6.874 -3.547 1.00 96.00 81 ARG A N 1
ATOM 577 C CA . ARG A 1 81 ? -10.341 6.934 -4.251 1.00 96.00 81 ARG A CA 1
ATOM 578 C C . ARG A 1 81 ? -11.492 6.336 -3.446 1.00 96.00 81 ARG A C 1
ATOM 580 O O . ARG A 1 81 ? -12.613 6.820 -3.570 1.00 96.00 81 ARG A O 1
ATOM 587 N N . HIS A 1 82 ? -11.217 5.322 -2.632 1.00 94.94 82 HIS A N 1
ATOM 588 C CA . HIS A 1 82 ? -12.189 4.683 -1.746 1.00 94.94 82 HIS A CA 1
ATOM 589 C C . HIS A 1 82 ? -12.175 5.250 -0.323 1.00 94.94 82 HIS A C 1
ATOM 591 O O . HIS A 1 82 ? -12.871 4.725 0.544 1.00 94.94 82 HIS A O 1
ATOM 597 N N . THR A 1 83 ? -11.427 6.332 -0.077 1.00 95.38 83 THR A N 1
ATOM 598 C CA . THR A 1 83 ? -11.265 6.955 1.248 1.00 95.38 83 THR A CA 1
ATOM 599 C C . THR A 1 83 ? -10.775 5.985 2.329 1.00 95.38 83 THR A C 1
ATOM 601 O O . THR A 1 83 ? -11.030 6.177 3.515 1.00 95.38 83 THR A O 1
ATOM 604 N N . THR A 1 84 ? -10.065 4.930 1.929 1.00 97.19 84 THR A N 1
ATOM 605 C CA . THR A 1 84 ? -9.377 4.034 2.857 1.00 97.19 84 THR A CA 1
ATOM 606 C C . THR A 1 84 ? -8.092 4.720 3.320 1.00 97.19 84 THR A C 1
ATOM 608 O O . THR A 1 84 ? -7.341 5.199 2.465 1.00 97.19 84 THR A O 1
ATOM 611 N N . PRO A 1 85 ? -7.814 4.770 4.636 1.00 97.50 85 PRO A N 1
ATOM 612 C CA . PRO A 1 85 ? -6.570 5.311 5.168 1.00 97.50 85 PRO A CA 1
ATOM 613 C C . PRO A 1 85 ? -5.339 4.796 4.421 1.00 97.50 85 PRO A C 1
ATOM 615 O O . PRO A 1 85 ? -5.207 3.590 4.216 1.00 97.50 85 PRO A O 1
ATOM 618 N N . LEU A 1 86 ? -4.446 5.706 4.032 1.00 98.12 86 LEU A N 1
ATOM 619 C CA . LEU A 1 86 ? -3.185 5.389 3.365 1.00 98.12 86 LEU A CA 1
ATOM 620 C C . LEU A 1 86 ? -2.011 5.791 4.260 1.00 98.12 86 LEU A C 1
ATOM 622 O O . LEU A 1 86 ? -1.959 6.921 4.743 1.00 98.12 86 LEU A O 1
ATOM 626 N N . LEU A 1 87 ? -1.062 4.880 4.437 1.00 98.06 87 LEU A N 1
ATOM 627 C CA . LEU A 1 87 ? 0.246 5.130 5.031 1.00 98.06 87 LEU A CA 1
ATOM 628 C C . LEU A 1 87 ? 1.334 4.901 3.993 1.00 98.06 87 LEU A C 1
ATOM 630 O O . LEU A 1 87 ? 1.263 3.934 3.237 1.00 98.06 87 LEU A O 1
ATOM 634 N N . ILE A 1 88 ? 2.363 5.743 4.013 1.00 97.94 88 ILE A N 1
ATOM 635 C CA . ILE A 1 88 ? 3.569 5.531 3.210 1.00 97.94 88 ILE A CA 1
ATOM 636 C C . ILE A 1 88 ? 4.686 5.034 4.128 1.00 97.94 88 ILE A C 1
ATOM 638 O O . ILE A 1 88 ? 5.030 5.675 5.123 1.00 97.94 88 ILE A O 1
ATOM 642 N N . ALA A 1 89 ? 5.248 3.880 3.793 1.00 97.62 89 ALA A N 1
ATOM 643 C CA . ALA A 1 89 ? 6.385 3.274 4.463 1.00 97.62 89 ALA A CA 1
ATOM 644 C C . ALA A 1 89 ? 7.649 3.519 3.631 1.00 97.62 89 ALA A C 1
ATOM 646 O O . ALA A 1 89 ? 7.965 2.748 2.727 1.00 97.62 89 ALA A O 1
ATOM 647 N N . GLY A 1 90 ? 8.358 4.602 3.937 1.00 96.12 90 GLY A N 1
ATOM 648 C CA . GLY A 1 90 ? 9.529 5.076 3.209 1.00 96.12 90 GLY A CA 1
ATOM 649 C C . GLY A 1 90 ? 9.316 6.451 2.579 1.00 96.12 90 GLY A C 1
ATOM 650 O O . GLY A 1 90 ? 8.675 7.325 3.169 1.00 96.12 90 GLY A O 1
ATOM 651 N N . SER A 1 91 ? 9.902 6.662 1.403 1.00 94.38 91 SER A N 1
ATOM 652 C CA . SER A 1 91 ? 9.951 7.977 0.756 1.00 94.38 91 SER A CA 1
ATOM 653 C C . SER A 1 91 ? 8.661 8.267 -0.005 1.00 94.38 91 SER A C 1
ATOM 655 O O . SER A 1 91 ? 8.359 7.610 -1.002 1.00 94.38 91 SER A O 1
ATOM 657 N N . ALA A 1 92 ? 7.909 9.275 0.444 1.00 93.38 92 ALA A N 1
ATOM 658 C CA . ALA A 1 92 ? 6.722 9.732 -0.266 1.00 93.38 92 ALA A CA 1
ATOM 659 C C . ALA A 1 92 ? 7.101 10.347 -1.631 1.00 93.38 92 ALA A C 1
ATOM 661 O O . ALA A 1 92 ? 8.055 11.121 -1.699 1.00 93.38 92 ALA A O 1
ATOM 662 N N . PRO A 1 93 ? 6.367 10.036 -2.713 1.00 91.19 93 PRO A N 1
ATOM 663 C CA . PRO A 1 93 ? 6.642 10.591 -4.034 1.00 91.19 93 PRO A CA 1
ATOM 664 C C . PRO A 1 93 ? 6.310 12.087 -4.090 1.00 91.19 93 PRO A C 1
ATOM 666 O O . PRO A 1 93 ? 5.168 12.487 -3.838 1.00 91.19 93 PRO A O 1
ATOM 669 N N . ASP A 1 94 ? 7.295 12.903 -4.470 1.00 88.31 94 ASP A N 1
ATOM 670 C CA . ASP A 1 94 ? 7.172 14.361 -4.557 1.00 88.31 94 ASP A CA 1
ATOM 671 C C . ASP A 1 94 ? 6.018 14.810 -5.465 1.00 88.31 94 ASP A C 1
ATOM 673 O O . ASP A 1 94 ? 5.772 14.226 -6.524 1.00 88.31 94 ASP A O 1
ATOM 677 N N . ALA A 1 95 ? 5.341 15.894 -5.063 1.00 86.94 95 ALA A N 1
ATOM 678 C CA . ALA A 1 95 ? 4.285 16.560 -5.837 1.00 86.94 95 ALA A CA 1
ATOM 679 C C . ALA A 1 95 ? 3.220 15.595 -6.398 1.00 86.94 95 ALA A C 1
ATOM 681 O O . ALA A 1 95 ? 2.765 15.730 -7.537 1.00 86.94 95 ALA A O 1
ATOM 682 N N . SER A 1 96 ? 2.840 14.597 -5.600 1.00 89.25 96 SER A N 1
ATOM 683 C CA . SER A 1 96 ? 1.883 13.569 -5.987 1.00 89.25 96 SER A CA 1
ATOM 684 C C . SER A 1 96 ? 0.670 13.554 -5.062 1.00 89.25 96 SER A C 1
ATOM 686 O O . SER A 1 96 ? 0.753 13.835 -3.865 1.00 89.25 96 SER A O 1
ATOM 688 N N . THR A 1 97 ? -0.459 13.096 -5.598 1.00 90.81 97 THR A N 1
ATOM 689 C CA . THR A 1 97 ? -1.672 12.861 -4.806 1.00 90.81 97 THR A CA 1
ATOM 690 C C . THR A 1 97 ? -1.477 11.806 -3.717 1.00 90.81 97 THR A C 1
ATOM 692 O O . THR A 1 97 ? -2.243 11.785 -2.761 1.00 90.81 97 THR A O 1
ATOM 695 N N . LEU A 1 98 ? -0.482 10.916 -3.858 1.00 92.69 98 LEU A N 1
ATOM 696 C CA . LEU A 1 98 ? -0.155 9.924 -2.830 1.00 92.69 98 LEU A CA 1
ATOM 697 C C . LEU A 1 98 ? 0.438 10.605 -1.597 1.00 92.69 98 LEU A C 1
ATOM 699 O O . LEU A 1 98 ? -0.028 10.353 -0.491 1.00 92.69 98 LEU A O 1
ATOM 703 N N . ALA A 1 99 ? 1.401 11.508 -1.792 1.00 93.50 99 ALA A N 1
ATOM 704 C CA . ALA A 1 99 ? 1.994 12.270 -0.698 1.00 93.50 99 ALA A CA 1
ATOM 705 C C . ALA A 1 99 ? 0.977 13.203 -0.022 1.00 93.50 99 ALA A C 1
ATOM 707 O O . ALA A 1 99 ? 0.971 13.316 1.199 1.00 93.50 99 ALA A O 1
ATOM 708 N N . GLU A 1 100 ? 0.096 13.837 -0.798 1.00 94.19 100 GLU A N 1
ATOM 709 C CA . GLU A 1 100 ? -0.936 14.742 -0.270 1.00 94.19 100 GLU A CA 1
ATOM 710 C C . GLU A 1 100 ? -2.071 14.010 0.462 1.00 94.19 100 GLU A C 1
ATOM 712 O O . GLU A 1 100 ? -2.648 14.547 1.405 1.00 94.19 100 GLU A O 1
ATOM 717 N N . GLY A 1 101 ? -2.425 12.806 0.002 1.00 95.62 101 GLY A N 1
ATOM 718 C CA . GLY A 1 101 ? -3.563 12.042 0.513 1.00 95.62 101 GLY A CA 1
ATOM 719 C C . GLY A 1 101 ? -3.223 11.031 1.610 1.00 95.62 101 GLY A C 1
ATOM 720 O O . GLY A 1 101 ? -4.137 10.533 2.270 1.00 95.62 101 GLY A O 1
ATOM 721 N N . ALA A 1 102 ? -1.945 10.693 1.799 1.00 97.00 102 ALA A N 1
ATOM 722 C CA . ALA A 1 102 ? -1.521 9.817 2.884 1.00 97.00 102 ALA A CA 1
ATOM 723 C C . ALA A 1 102 ? -1.779 10.475 4.246 1.00 97.00 102 ALA A C 1
ATOM 725 O O . ALA A 1 102 ? -1.579 11.675 4.420 1.00 97.00 102 ALA A O 1
ATOM 726 N N . LEU A 1 103 ? -2.181 9.678 5.240 1.00 96.25 103 LEU A N 1
ATOM 727 C CA . LEU A 1 103 ? -2.323 10.159 6.616 1.00 96.25 103 LEU A CA 1
ATOM 728 C C . LEU A 1 103 ? -0.985 10.659 7.159 1.00 96.25 103 LEU A C 1
ATOM 730 O O . LEU A 1 103 ? -0.933 11.679 7.841 1.00 96.25 103 LEU A O 1
ATOM 734 N N . PHE A 1 104 ? 0.080 9.913 6.871 1.00 94.94 104 PHE A N 1
ATOM 735 C CA . PHE A 1 104 ? 1.464 10.287 7.120 1.00 94.94 104 PHE A CA 1
ATOM 736 C C . PHE A 1 104 ? 2.412 9.309 6.409 1.00 94.94 104 PHE A C 1
ATOM 738 O O . PHE A 1 104 ? 2.013 8.226 5.966 1.00 94.94 104 PHE A O 1
ATOM 745 N N . ALA A 1 105 ? 3.684 9.699 6.337 1.00 96.31 105 ALA A N 1
ATOM 746 C CA . ALA A 1 105 ? 4.788 8.836 5.943 1.00 96.31 105 ALA A CA 1
ATOM 747 C C . ALA A 1 105 ? 5.645 8.495 7.169 1.00 96.31 105 ALA A C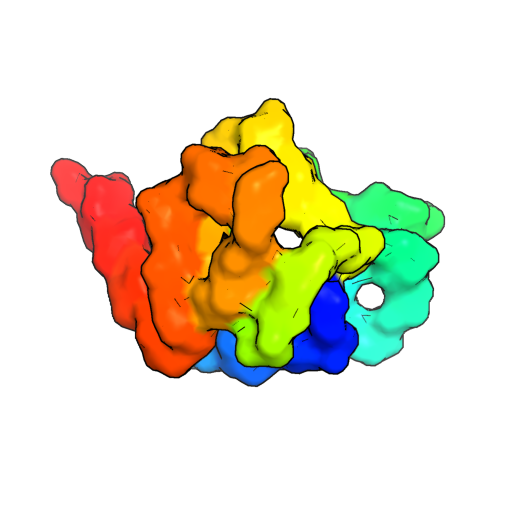 1
ATOM 749 O O . ALA A 1 105 ? 5.810 9.318 8.072 1.00 96.31 105 ALA A O 1
ATOM 750 N N . CYS A 1 106 ? 6.197 7.288 7.206 1.00 96.69 106 CYS A N 1
ATOM 751 C CA . CYS A 1 106 ? 7.123 6.852 8.245 1.00 96.69 106 CYS A CA 1
ATOM 752 C C . CYS A 1 106 ? 8.242 5.991 7.645 1.00 96.69 106 CYS A C 1
ATOM 754 O O . CYS A 1 106 ? 8.054 5.418 6.570 1.00 96.69 106 CYS A O 1
ATOM 756 N N . PRO A 1 107 ? 9.403 5.877 8.310 1.00 95.69 107 PRO A N 1
ATOM 757 C CA . PRO A 1 107 ?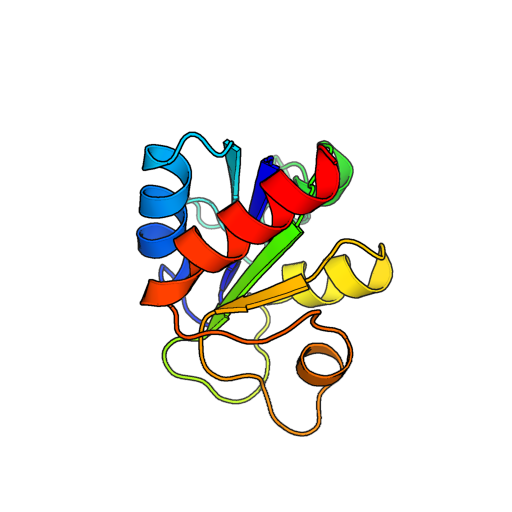 10.419 4.901 7.930 1.00 95.69 107 PRO A CA 1
ATOM 758 C C . PRO A 1 107 ? 9.856 3.463 7.884 1.00 95.69 107 PRO A C 1
ATOM 760 O O . PRO A 1 107 ? 8.986 3.138 8.697 1.00 95.69 107 PRO A O 1
ATOM 763 N N . PRO A 1 108 ? 10.336 2.576 6.986 1.00 93.50 108 PRO A N 1
ATOM 764 C CA . PRO A 1 108 ? 9.804 1.213 6.860 1.00 93.50 108 PRO A CA 1
ATOM 765 C C . PRO A 1 108 ? 9.869 0.372 8.146 1.00 93.50 108 PRO A C 1
ATOM 767 O O . PRO A 1 108 ? 9.010 -0.476 8.377 1.00 93.50 108 PRO A O 1
ATOM 770 N N . ASP A 1 109 ? 10.857 0.616 9.005 1.00 93.62 109 ASP A N 1
ATOM 771 C CA . ASP A 1 109 ? 11.024 -0.047 10.303 1.00 93.62 109 ASP A CA 1
ATOM 772 C C . ASP A 1 109 ? 10.079 0.488 11.396 1.00 93.62 109 ASP A C 1
ATOM 774 O O . ASP A 1 109 ? 9.884 -0.171 12.416 1.00 93.62 109 ASP A O 1
ATOM 778 N N . ALA A 1 110 ? 9.434 1.637 11.175 1.00 95.56 110 ALA A N 1
ATOM 779 C CA . ALA A 1 110 ? 8.467 2.240 12.092 1.00 95.56 110 ALA A CA 1
ATOM 780 C C . ALA A 1 110 ? 7.002 1.859 11.788 1.00 95.56 110 ALA A C 1
ATOM 782 O O . ALA A 1 110 ? 6.095 2.253 12.526 1.00 95.56 110 ALA A O 1
ATOM 783 N N . VAL A 1 111 ? 6.746 1.088 10.725 1.00 95.38 111 VAL A N 1
ATOM 784 C CA . VAL A 1 111 ? 5.385 0.767 10.253 1.00 95.38 111 VAL A CA 1
ATOM 785 C C . VAL A 1 111 ? 4.563 0.004 11.293 1.00 95.38 111 VAL A C 1
ATOM 787 O O . VAL A 1 111 ? 3.366 0.256 11.432 1.00 95.38 111 VAL A O 1
ATOM 790 N N . THR A 1 112 ? 5.180 -0.906 12.049 1.00 95.00 112 THR A N 1
ATOM 791 C CA . THR A 1 112 ? 4.493 -1.670 13.104 1.00 95.00 112 THR A CA 1
ATOM 792 C C . THR A 1 112 ? 3.987 -0.751 14.214 1.00 95.00 112 THR A C 1
ATOM 794 O O . THR A 1 112 ? 2.813 -0.812 14.574 1.00 95.00 112 THR A O 1
ATOM 797 N N . ALA A 1 113 ? 4.829 0.172 14.688 1.00 93.50 113 ALA A N 1
ATOM 798 C CA . ALA A 1 113 ? 4.451 1.168 15.688 1.00 93.50 113 ALA A CA 1
ATOM 799 C C . ALA A 1 113 ? 3.365 2.126 15.167 1.00 93.50 113 ALA A C 1
ATOM 801 O O . ALA A 1 113 ? 2.411 2.432 15.883 1.00 93.50 113 ALA A O 1
ATOM 802 N N . ALA A 1 114 ? 3.470 2.555 13.906 1.00 93.25 114 ALA A N 1
ATOM 803 C CA . ALA A 1 114 ? 2.459 3.385 13.254 1.00 93.25 114 ALA A CA 1
ATOM 804 C C . ALA A 1 114 ? 1.087 2.690 13.187 1.00 93.25 114 ALA A C 1
ATOM 806 O O . ALA A 1 114 ? 0.063 3.298 13.503 1.00 93.25 114 ALA A O 1
ATOM 807 N N . CYS A 1 115 ? 1.061 1.408 12.813 1.00 93.06 115 CYS A N 1
ATOM 808 C CA . CYS A 1 115 ? -0.173 0.628 12.748 1.00 93.06 115 CYS A CA 1
ATOM 809 C C . CYS A 1 115 ? -0.764 0.368 14.140 1.00 93.06 115 CYS A C 1
ATOM 811 O O . CYS A 1 115 ? -1.980 0.457 14.298 1.00 93.06 115 CYS A O 1
ATOM 813 N N . ALA A 1 116 ? 0.065 0.112 15.154 1.00 90.56 116 ALA A N 1
ATOM 814 C CA . ALA A 1 116 ? -0.402 -0.039 16.531 1.00 90.56 116 ALA A CA 1
ATOM 815 C C . ALA A 1 116 ? -1.128 1.224 17.027 1.00 90.56 116 ALA A C 1
ATOM 817 O O . ALA A 1 116 ? -2.253 1.134 17.515 1.00 90.56 116 ALA A O 1
ATOM 818 N N . GLY A 1 117 ? -0.550 2.410 16.796 1.00 89.25 117 GLY A N 1
ATOM 819 C CA . GLY A 1 117 ? -1.180 3.681 17.172 1.00 89.25 117 GLY A CA 1
ATOM 820 C C . GLY A 1 117 ? -2.531 3.933 16.486 1.00 89.25 117 GLY A C 1
ATOM 821 O O . GLY A 1 117 ? -3.438 4.500 17.097 1.00 89.25 117 GLY A O 1
ATOM 822 N N . LEU A 1 118 ? -2.699 3.479 15.238 1.00 89.25 118 LEU A N 1
ATOM 823 C CA . LEU A 1 118 ? -3.985 3.536 14.534 1.00 89.25 118 LEU A CA 1
ATOM 824 C C . LEU A 1 118 ? -5.018 2.547 15.096 1.00 89.25 118 LEU A C 1
ATOM 826 O O . LEU A 1 118 ? -6.194 2.897 15.171 1.00 89.25 118 LEU A O 1
ATOM 830 N N . ASP A 1 119 ? -4.614 1.329 15.477 1.00 85.88 119 ASP A N 1
ATOM 831 C CA . ASP A 1 119 ? -5.526 0.343 16.086 1.00 85.88 119 ASP A CA 1
ATOM 832 C C . ASP A 1 119 ? -6.035 0.859 17.441 1.00 85.88 119 ASP A C 1
ATOM 834 O O . ASP A 1 119 ? -7.240 0.849 17.695 1.00 85.88 119 ASP A O 1
ATOM 838 N N . ASP A 1 120 ? -5.140 1.409 18.266 1.00 84.94 120 ASP A N 1
ATOM 839 C CA . ASP A 1 120 ? -5.486 1.984 19.570 1.00 84.94 120 ASP A CA 1
ATOM 840 C C . ASP A 1 120 ? -6.464 3.158 19.435 1.00 84.94 120 ASP A C 1
ATOM 842 O O . ASP A 1 120 ? -7.498 3.188 20.105 1.00 84.94 120 ASP A O 1
ATOM 846 N N . GLY A 1 121 ? -6.194 4.092 18.515 1.00 76.25 121 GLY A N 1
ATOM 847 C CA . GLY A 1 121 ? -7.064 5.244 18.262 1.00 76.25 121 GLY A CA 1
ATOM 848 C C . GLY A 1 121 ? -8.453 4.881 17.725 1.00 76.25 121 GLY A C 1
ATOM 849 O O . GLY A 1 121 ? -9.385 5.664 17.876 1.00 76.25 121 GLY A O 1
ATOM 850 N N . ARG A 1 122 ? -8.618 3.698 17.120 1.00 74.62 122 ARG A N 1
ATOM 851 C CA . ARG A 1 122 ? -9.920 3.193 16.650 1.00 74.62 122 ARG A CA 1
ATOM 852 C C . ARG A 1 122 ? -10.739 2.492 17.731 1.00 74.62 122 ARG A C 1
ATOM 854 O O . ARG A 1 122 ? -11.939 2.307 17.541 1.00 74.62 122 ARG A O 1
ATOM 861 N N . ARG A 1 123 ? -10.095 2.030 18.805 1.00 69.56 123 ARG A N 1
ATOM 862 C CA . ARG A 1 123 ? -10.752 1.348 19.932 1.00 69.56 123 ARG A CA 1
ATOM 863 C C . ARG A 1 123 ? -11.172 2.306 21.050 1.00 69.56 123 ARG A C 1
ATOM 865 O O . ARG A 1 123 ? -11.950 1.884 21.906 1.00 69.56 123 ARG A O 1
ATOM 872 N N . ALA A 1 124 ? -10.631 3.525 21.059 1.00 60.16 124 ALA A N 1
ATOM 873 C CA . ALA A 1 124 ? -10.965 4.604 21.991 1.00 60.16 124 ALA A CA 1
ATOM 874 C C . ALA A 1 124 ? -12.291 5.293 21.628 1.00 60.16 124 ALA A C 1
ATOM 876 O O . ALA A 1 124 ? -13.008 5.684 22.576 1.00 60.16 124 ALA A O 1
#

Organism: Actinomadura namibiensis (NCBI:txid182080)

Secondary structure (DSSP, 8-state):
-EEEEEESSTTHHHHHHHHHHHTT-EEEESS-TT---SS-GGGSSS---HHHHS---EEEEEESS--S--GGGHHHHHHHHTT--EEEEE-PPTTSHHHHHSSEEE-GGGHHHHHHHHHHHHH-

pLDDT: mean 92.01, std 7.4, range [60.16, 98.44]

Radius of gyration: 13.15 Å; chains: 1; bounding box: 28×33×36 Å

Foldseek 3Di:
DEEEEFEQDPPLRVVLQVVLVVVVYHYHYQDDPPDPAVPGQCPDPPGNDCVVVDPHQEYEYEAAPDDAHDSRCVVLVVCQVVVRAYEYAHDDHPPDPSCVRHPYYDHSVCVNVVVVVVVVVVVD

Sequence (124 aa):
MRILMTEEKEGDAYTVGALLAVEGHAVAFCHPHGGAHHPCVGLSAVGRCPLLTEPVDVVVDVRIDGGPPTAREMGATCALRHTTPLLIAGSAPDASTLAEGALFACPPDAVTAACAGLDDGRRA